Protein AF-J8HH24-F1 (afdb_monomer)

Organism: NCBI:txid1053226

InterPro domains:
  IPR037883 Knr4/Smi1-like domain superfamily [G3DSA:3.40.1580.10] (3-51)
  IPR037883 Knr4/Smi1-like domain superfamily [SSF160631] (8-49)

Foldseek 3Di:
DPPKDWPPFDPDFDDPVNQVVVCVVVVHHDDPVVNVCCRVRPVTDIPPNDD

Nearest PDB structures (foldseek):
  3d5p-assembly1_B  TM=7.378E-01  e=3.726E-01  Bacteroides fragilis NCTC 9343

Secondary structure (DSSP, 8-state):
----EEES--SSPPPHHHHHHHHHHHT----HHHHHHHHHHTT-EEES---

Mean predicted aligned error: 6.12 Å

Structure (mmCIF, N/CA/C/O backbone):
data_AF-J8HH24-F1
#
_entry.id   AF-J8HH24-F1
#
loop_
_atom_site.group_PDB
_atom_site.id
_atom_site.type_symbol
_atom_site.label_atom_id
_atom_site.label_alt_id
_atom_site.label_comp_id
_atom_site.label_asym_id
_atom_site.label_entity_id
_atom_site.label_seq_id
_atom_site.pdbx_PDB_ins_code
_atom_site.Cartn_x
_atom_site.Cartn_y
_atom_site.Cartn_z
_atom_site.occupancy
_atom_site.B_iso_or_equiv
_atom_site.auth_seq_id
_atom_site.auth_comp_id
_atom_site.auth_asym_id
_atom_site.auth_atom_id
_atom_site.pdbx_PDB_model_num
ATOM 1 N N . MET A 1 1 ? 20.603 -10.664 -13.434 1.00 49.44 1 MET A N 1
ATOM 2 C CA . MET A 1 1 ? 19.386 -10.048 -12.873 1.00 49.44 1 MET A CA 1
ATOM 3 C C . MET A 1 1 ? 19.005 -8.928 -13.814 1.00 49.44 1 MET A C 1
ATOM 5 O O . MET A 1 1 ? 19.840 -8.065 -14.057 1.00 49.44 1 MET A O 1
ATOM 9 N N . SER A 1 2 ? 17.840 -9.014 -14.448 1.00 61.00 2 SER A N 1
ATOM 10 C CA . SER A 1 2 ? 17.296 -7.925 -15.261 1.00 61.00 2 SER A CA 1
ATOM 11 C C . SER A 1 2 ? 17.118 -6.690 -14.373 1.00 61.00 2 SER A C 1
ATOM 13 O O . SER A 1 2 ? 16.638 -6.801 -13.248 1.00 61.00 2 SER A O 1
ATOM 15 N N . HIS A 1 3 ? 17.548 -5.518 -14.844 1.00 72.94 3 HIS A N 1
ATOM 16 C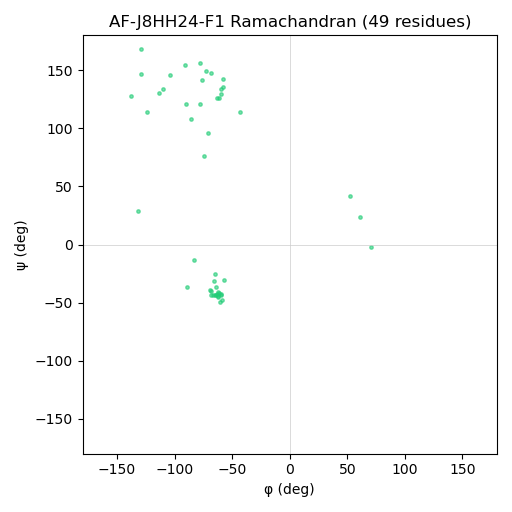 CA . HIS A 1 3 ? 17.257 -4.257 -14.166 1.00 72.94 3 HIS A CA 1
ATOM 17 C C . HIS A 1 3 ? 15.768 -3.947 -14.347 1.00 72.94 3 HIS A C 1
ATOM 19 O O . HIS A 1 3 ? 15.374 -3.425 -15.387 1.00 72.94 3 HIS A O 1
ATOM 25 N N . ILE A 1 4 ? 14.946 -4.316 -13.362 1.00 77.94 4 ILE A N 1
ATOM 26 C CA . ILE A 1 4 ? 13.524 -3.962 -13.336 1.00 77.94 4 ILE A CA 1
ATOM 27 C C . ILE A 1 4 ? 13.419 -2.504 -12.891 1.00 77.94 4 ILE A C 1
ATOM 29 O O . ILE A 1 4 ? 13.884 -2.143 -11.811 1.00 77.94 4 ILE A O 1
ATOM 33 N N . THR A 1 5 ? 12.832 -1.668 -13.744 1.00 81.94 5 THR A N 1
ATOM 34 C CA . THR A 1 5 ? 12.516 -0.270 -13.430 1.00 81.94 5 THR A CA 1
ATOM 35 C C . THR A 1 5 ? 11.008 -0.123 -13.321 1.00 81.94 5 THR A C 1
ATOM 37 O O . THR A 1 5 ? 10.288 -0.613 -14.187 1.00 81.94 5 THR A O 1
ATOM 40 N N . TRP A 1 6 ? 10.528 0.555 -12.283 1.00 79.81 6 TRP A N 1
ATOM 41 C CA . TRP A 1 6 ? 9.109 0.854 -12.124 1.00 79.81 6 TRP A CA 1
ATOM 42 C C . TRP A 1 6 ? 8.777 2.193 -12.782 1.00 79.81 6 TRP A C 1
ATOM 44 O O . TRP A 1 6 ? 9.363 3.223 -12.445 1.00 79.81 6 TRP A O 1
ATOM 54 N N . ILE A 1 7 ? 7.861 2.171 -13.748 1.00 81.75 7 ILE A N 1
ATOM 55 C CA . ILE A 1 7 ? 7.430 3.343 -14.521 1.00 81.75 7 ILE A CA 1
ATOM 56 C C . ILE A 1 7 ? 6.055 3.790 -14.016 1.00 81.75 7 ILE A C 1
ATOM 58 O O . ILE A 1 7 ? 5.240 2.949 -13.651 1.00 81.75 7 ILE A O 1
ATOM 62 N N . ASN A 1 8 ? 5.789 5.102 -14.019 1.0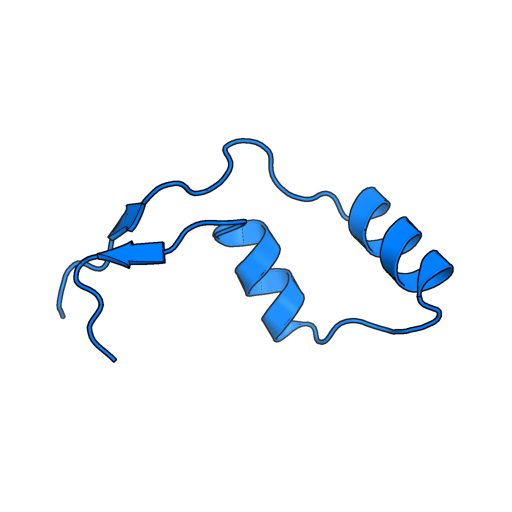0 80.94 8 ASN A N 1
ATOM 63 C CA . ASN A 1 8 ? 4.527 5.717 -13.575 1.00 80.94 8 ASN A CA 1
ATOM 64 C C . ASN A 1 8 ? 4.162 5.466 -12.102 1.00 80.94 8 ASN A C 1
ATOM 66 O O . ASN A 1 8 ? 2.995 5.580 -11.737 1.00 80.94 8 ASN A O 1
ATOM 70 N N . VAL A 1 9 ? 5.153 5.179 -11.252 1.00 82.88 9 VAL A N 1
ATOM 71 C CA . VAL A 1 9 ? 4.955 5.204 -9.799 1.00 82.88 9 VAL A CA 1
ATOM 72 C C . VAL A 1 9 ? 4.518 6.607 -9.397 1.00 82.88 9 VAL A C 1
ATOM 74 O O . VAL A 1 9 ? 5.141 7.602 -9.779 1.00 82.88 9 VAL A O 1
ATOM 77 N N . ASN A 1 10 ? 3.440 6.684 -8.632 1.00 82.06 10 ASN A N 1
ATOM 78 C CA . ASN A 1 10 ? 2.940 7.929 -8.091 1.00 82.06 10 ASN A CA 1
ATOM 79 C C . ASN A 1 10 ? 3.998 8.553 -7.170 1.00 82.06 10 ASN A C 1
ATOM 81 O O . ASN A 1 10 ? 4.475 7.930 -6.223 1.00 82.06 10 ASN A O 1
ATOM 85 N N . GLU A 1 11 ? 4.360 9.810 -7.421 1.00 75.00 11 GLU A N 1
ATOM 86 C CA . GLU A 1 11 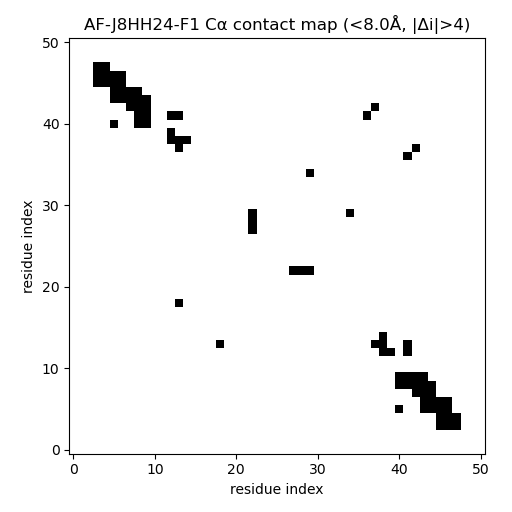? 5.343 10.521 -6.592 1.00 75.00 11 GLU A CA 1
ATOM 87 C C . GLU A 1 11 ? 4.834 10.730 -5.159 1.00 75.00 11 GLU A C 1
ATOM 89 O O . GLU A 1 11 ? 5.615 10.868 -4.212 1.00 75.00 11 GLU A O 1
ATOM 94 N N . LYS A 1 12 ? 3.507 10.758 -4.986 1.00 81.19 12 LYS A N 1
ATOM 95 C CA . LYS A 1 12 ? 2.872 10.856 -3.676 1.00 81.19 12 LYS A CA 1
ATOM 96 C C . LYS A 1 12 ? 2.721 9.466 -3.085 1.00 81.19 12 LYS A C 1
ATOM 98 O O . LYS A 1 12 ? 1.844 8.710 -3.487 1.00 81.19 12 LYS A O 1
ATOM 103 N N . ARG A 1 13 ? 3.532 9.182 -2.068 1.00 81.94 13 ARG A N 1
ATOM 104 C CA . ARG A 1 13 ? 3.374 7.976 -1.255 1.00 81.94 13 ARG A CA 1
ATOM 105 C C . ARG A 1 13 ? 1.988 7.928 -0.621 1.00 81.94 13 ARG A C 1
ATOM 107 O O . ARG A 1 13 ? 1.538 8.917 -0.035 1.00 81.94 13 ARG A O 1
ATOM 114 N N . VAL A 1 14 ? 1.373 6.753 -0.685 1.00 86.25 14 VAL A N 1
ATOM 115 C CA . VAL A 1 14 ? 0.167 6.438 0.078 1.00 86.25 14 VAL A CA 1
ATOM 116 C C . VAL A 1 14 ? 0.506 6.494 1.565 1.00 86.25 14 VAL A C 1
ATOM 118 O O . VAL A 1 14 ? 1.458 5.858 2.021 1.00 86.25 14 VAL A O 1
ATOM 121 N N . THR A 1 15 ? -0.249 7.282 2.327 1.00 88.38 15 THR A N 1
ATOM 122 C CA . THR A 1 15 ? -0.010 7.445 3.766 1.00 88.38 15 THR A CA 1
ATOM 123 C C . THR A 1 15 ? -0.801 6.433 4.587 1.00 88.38 15 THR A C 1
ATOM 125 O O . THR A 1 15 ? -1.881 5.987 4.195 1.00 88.38 15 THR A O 1
ATOM 128 N N . ASP A 1 16 ? -0.308 6.126 5.787 1.00 88.44 16 ASP A N 1
ATOM 129 C CA . ASP A 1 16 ? -1.005 5.243 6.730 1.00 88.44 16 ASP A CA 1
ATOM 130 C C . ASP A 1 16 ? -2.412 5.746 7.079 1.00 88.44 16 ASP A C 1
ATOM 132 O O . ASP A 1 16 ? -3.314 4.951 7.335 1.00 88.44 16 ASP A O 1
ATOM 136 N N . ASP A 1 17 ? -2.626 7.064 7.078 1.00 92.44 17 ASP A N 1
ATOM 137 C CA . ASP A 1 17 ? -3.940 7.654 7.334 1.00 92.44 17 ASP A CA 1
ATOM 138 C C . ASP A 1 17 ? -4.921 7.381 6.191 1.00 92.44 17 ASP A C 1
ATOM 140 O O . ASP A 1 17 ? -6.086 7.076 6.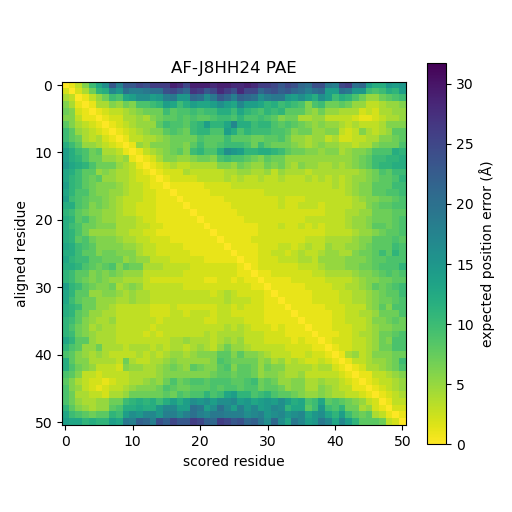450 1.00 92.44 17 ASP A O 1
ATOM 144 N N . GLN A 1 18 ? -4.458 7.425 4.936 1.00 91.31 18 GLN A N 1
ATOM 145 C CA . GLN A 1 18 ? -5.278 7.043 3.783 1.00 91.31 18 GLN A CA 1
ATOM 146 C C . GLN A 1 18 ? -5.637 5.558 3.840 1.00 91.31 18 GLN A C 1
ATOM 148 O O . GLN A 1 18 ? -6.800 5.209 3.643 1.00 91.31 18 GLN A O 1
ATOM 153 N N . ILE A 1 19 ? -4.671 4.699 4.184 1.00 91.88 19 ILE A N 1
ATOM 154 C CA . ILE A 1 19 ? -4.895 3.255 4.351 1.00 91.88 19 ILE A CA 1
ATOM 155 C C . ILE A 1 19 ? -5.932 3.005 5.449 1.00 91.88 19 ILE A C 1
ATOM 157 O O . ILE A 1 19 ? -6.917 2.313 5.209 1.00 91.88 19 ILE A O 1
ATOM 161 N N . LYS A 1 20 ? -5.778 3.625 6.627 1.00 93.56 20 LYS A N 1
ATOM 162 C CA . LYS A 1 20 ? -6.730 3.485 7.743 1.00 93.56 20 LYS A CA 1
ATOM 163 C C . LYS A 1 20 ? -8.137 3.945 7.371 1.00 93.56 20 LYS A C 1
ATOM 165 O O . LYS A 1 20 ? -9.097 3.257 7.713 1.00 93.56 20 LYS A O 1
ATOM 170 N N . GLN A 1 21 ? -8.269 5.078 6.677 1.00 95.62 21 GLN A N 1
ATOM 171 C CA . GLN A 1 21 ? -9.571 5.560 6.203 1.00 95.62 21 GLN A CA 1
ATOM 172 C C .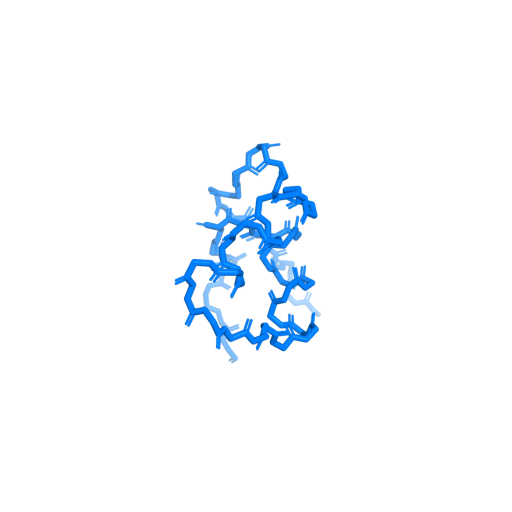 GLN A 1 21 ? -10.215 4.561 5.236 1.00 95.62 21 GLN A C 1
ATOM 174 O O . GLN A 1 21 ? -11.410 4.287 5.350 1.00 95.62 21 GLN A O 1
ATOM 179 N N . LEU A 1 22 ? -9.428 3.982 4.323 1.00 94.56 22 LEU A N 1
ATOM 180 C CA . LEU A 1 22 ? -9.919 2.999 3.359 1.00 94.56 22 LEU A CA 1
ATOM 181 C C . LEU A 1 22 ? -10.323 1.681 4.034 1.00 94.56 22 LEU A C 1
ATOM 183 O O . LEU A 1 22 ? -11.388 1.147 3.740 1.00 94.56 22 LEU A O 1
ATOM 187 N N . GLU A 1 23 ? -9.512 1.182 4.968 1.00 95.88 23 GLU A N 1
ATOM 188 C CA . GLU A 1 23 ? -9.815 -0.012 5.766 1.00 95.88 2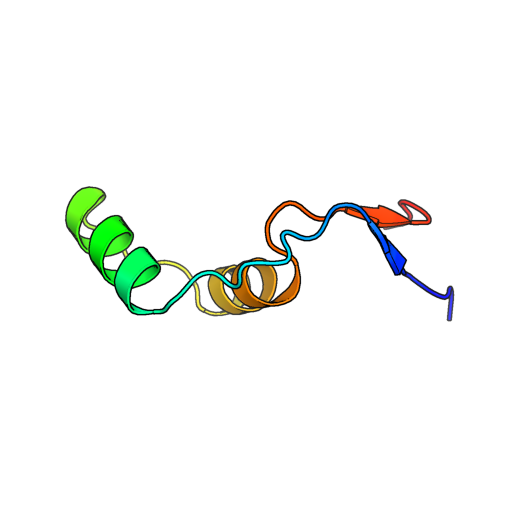3 GLU A CA 1
ATOM 189 C C . GLU A 1 23 ? -11.105 0.153 6.573 1.00 95.88 23 GLU A C 1
ATOM 191 O O . GLU A 1 23 ? -11.929 -0.758 6.617 1.00 95.88 23 GLU A O 1
ATOM 196 N N . GLN A 1 24 ? -11.310 1.325 7.181 1.00 96.69 24 GLN A N 1
ATOM 197 C CA . GLN A 1 24 ? -12.543 1.647 7.901 1.00 96.69 24 GLN A CA 1
ATOM 198 C C . GLN A 1 24 ? -13.747 1.738 6.962 1.00 96.69 24 GLN A C 1
ATOM 200 O O . GLN A 1 24 ? -14.809 1.210 7.282 1.00 96.69 24 GLN A O 1
ATOM 205 N N . TYR A 1 25 ? -13.584 2.386 5.806 1.00 97.31 25 TYR A N 1
ATOM 206 C CA . TYR A 1 25 ? -14.644 2.536 4.810 1.00 97.31 25 TYR A CA 1
ATOM 207 C C . TYR A 1 25 ? -15.089 1.188 4.229 1.00 97.31 25 TYR A C 1
ATOM 209 O O . TYR A 1 25 ? -16.283 0.927 4.099 1.00 97.31 25 TYR A O 1
ATOM 217 N N . LEU A 1 26 ? -14.127 0.322 3.909 1.00 95.31 26 LEU A N 1
ATOM 218 C CA . LEU A 1 26 ? -14.368 -1.008 3.350 1.00 95.31 26 LEU A CA 1
ATOM 219 C C . LEU A 1 26 ? -14.675 -2.058 4.427 1.00 95.31 26 LEU A C 1
ATOM 221 O O . LEU A 1 26 ? -15.137 -3.148 4.097 1.00 95.31 26 LEU A O 1
ATOM 225 N N . ASN A 1 27 ? -14.429 -1.737 5.701 1.00 96.25 27 ASN A N 1
ATOM 226 C CA . ASN A 1 27 ? -14.500 -2.650 6.840 1.00 96.25 27 ASN A CA 1
ATOM 227 C C . ASN A 1 27 ? -13.670 -3.934 6.628 1.00 96.25 27 ASN A C 1
ATOM 229 O O . ASN A 1 27 ? -14.107 -5.042 6.946 1.00 96.25 27 ASN A O 1
ATOM 233 N N . ILE A 1 28 ? -12.468 -3.775 6.068 1.00 95.06 28 ILE A N 1
ATOM 234 C CA . ILE A 1 28 ? -11.493 -4.850 5.834 1.00 95.06 28 ILE A CA 1
ATOM 235 C C . ILE A 1 28 ? -10.121 -4.458 6.381 1.00 95.06 28 ILE A C 1
ATOM 237 O O . ILE A 1 28 ? -9.870 -3.299 6.705 1.00 95.06 28 ILE A O 1
ATOM 241 N N . LYS A 1 29 ? -9.218 -5.436 6.443 1.00 94.38 29 LYS A N 1
ATOM 242 C CA . LYS A 1 29 ? -7.789 -5.212 6.657 1.00 94.38 29 LYS A CA 1
ATOM 243 C C . LYS A 1 29 ? -7.018 -5.608 5.414 1.00 94.38 29 LYS A C 1
ATOM 245 O O . LYS A 1 29 ? -7.245 -6.701 4.890 1.00 94.38 29 LYS A O 1
A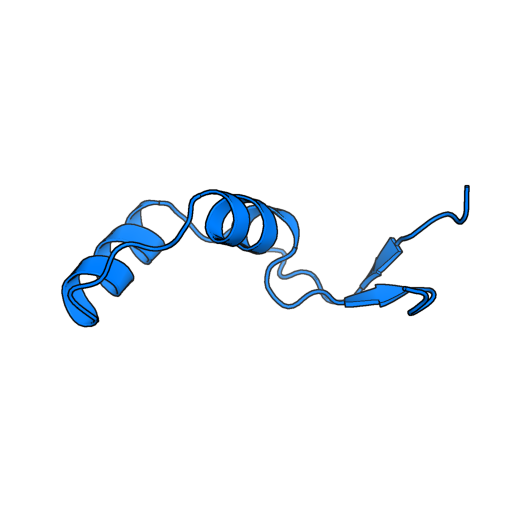TOM 250 N N . PHE A 1 30 ? -6.137 -4.730 4.948 1.00 93.00 30 PHE A N 1
ATOM 251 C CA . PHE A 1 30 ? -5.274 -5.066 3.825 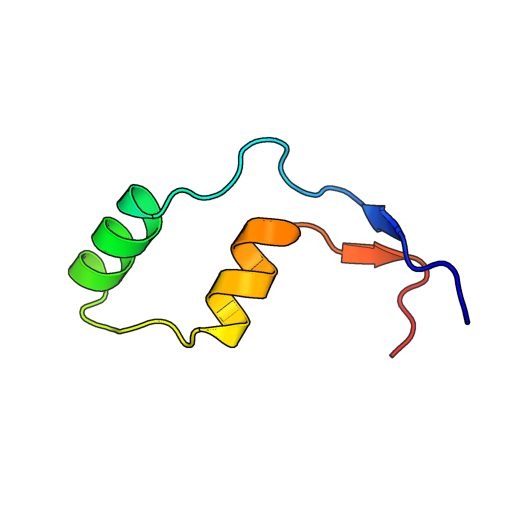1.00 93.00 30 PHE A CA 1
ATOM 252 C C . PHE A 1 30 ? -4.141 -5.987 4.292 1.00 93.00 30 PHE A C 1
ATOM 254 O O . PHE A 1 30 ? -3.616 -5.810 5.394 1.00 93.00 30 PHE A O 1
ATOM 261 N N . PRO A 1 31 ? -3.758 -6.978 3.476 1.00 94.19 31 PRO A N 1
ATOM 262 C CA . PRO A 1 31 ? -2.543 -7.748 3.698 1.00 94.19 31 PRO A CA 1
ATOM 263 C C . PRO A 1 31 ? -1.297 -6.848 3.745 1.00 94.19 31 PRO A C 1
ATOM 265 O O . PRO A 1 31 ? -1.201 -5.875 2.997 1.00 94.19 31 PRO A O 1
ATOM 268 N N . ASN A 1 32 ? -0.335 -7.169 4.614 1.00 90.88 32 ASN A N 1
ATOM 269 C CA . ASN A 1 32 ? 0.875 -6.354 4.777 1.00 90.88 32 ASN A CA 1
ATOM 270 C C . ASN A 1 32 ? 1.739 -6.323 3.507 1.00 90.88 32 ASN A C 1
ATOM 272 O O . ASN A 1 32 ? 2.290 -5.281 3.176 1.00 90.88 32 ASN A O 1
ATOM 276 N N . ASP A 1 33 ? 1.815 -7.438 2.780 1.00 90.06 33 ASP A N 1
ATOM 277 C CA . ASP A 1 33 ? 2.529 -7.551 1.502 1.00 90.06 33 ASP A CA 1
ATOM 278 C C . ASP A 1 33 ? 1.935 -6.625 0.430 1.00 90.06 33 ASP A C 1
ATOM 280 O O . ASP A 1 33 ? 2.663 -5.941 -0.286 1.00 90.06 33 ASP A O 1
ATOM 284 N N . PHE A 1 34 ? 0.605 -6.525 0.368 1.00 89.38 34 PHE A N 1
ATOM 285 C CA . PHE A 1 34 ? -0.072 -5.566 -0.502 1.00 89.38 34 PHE A CA 1
ATOM 286 C C . PHE A 1 34 ? 0.266 -4.118 -0.128 1.00 89.38 34 PHE A C 1
ATOM 288 O O . PHE A 1 34 ? 0.546 -3.307 -1.012 1.00 89.38 34 PHE A O 1
ATOM 295 N N . LEU A 1 35 ? 0.251 -3.788 1.168 1.00 90.31 35 LEU A N 1
ATOM 296 C CA . LEU A 1 35 ? 0.566 -2.437 1.639 1.00 90.31 35 LEU A CA 1
ATOM 297 C C . LEU A 1 35 ? 2.010 -2.043 1.318 1.00 90.31 35 LEU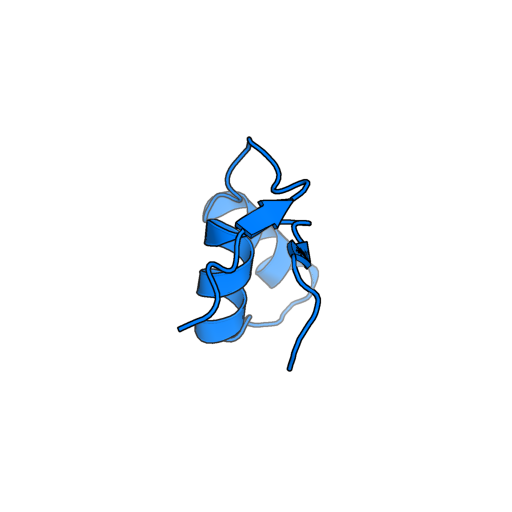 A C 1
ATOM 299 O O . LEU A 1 35 ? 2.220 -0.932 0.839 1.00 90.31 35 LEU A O 1
ATOM 303 N N . GLU A 1 36 ? 2.974 -2.946 1.508 1.00 88.00 36 GLU A N 1
ATOM 304 C CA . GLU A 1 36 ? 4.377 -2.713 1.140 1.00 88.00 36 GLU A CA 1
ATOM 305 C C . GLU A 1 36 ? 4.514 -2.404 -0.358 1.00 88.00 36 GLU A C 1
ATOM 307 O O . GLU A 1 36 ? 5.105 -1.388 -0.730 1.00 88.00 36 GLU A O 1
ATOM 312 N N . CYS A 1 37 ? 3.885 -3.209 -1.223 1.00 85.75 37 CYS A N 1
ATOM 313 C CA . CYS A 1 37 ? 3.923 -2.979 -2.668 1.00 85.75 37 CYS A CA 1
ATOM 314 C C . CYS A 1 37 ? 3.277 -1.650 -3.076 1.00 85.75 37 CYS A C 1
ATOM 316 O O . CYS A 1 37 ? 3.839 -0.920 -3.891 1.00 85.75 37 CYS A O 1
ATOM 318 N N . VAL A 1 38 ? 2.106 -1.322 -2.525 1.00 87.69 38 VAL A N 1
ATOM 319 C CA . VAL A 1 38 ? 1.405 -0.073 -2.856 1.00 87.69 38 VAL A CA 1
ATOM 320 C C . VAL A 1 38 ? 2.170 1.139 -2.333 1.00 87.69 38 VAL A C 1
ATOM 322 O O . VAL A 1 38 ? 2.271 2.139 -3.033 1.00 87.69 38 VAL A O 1
ATOM 325 N N . GLN A 1 39 ? 2.754 1.077 -1.137 1.00 86.00 39 GLN A N 1
ATOM 326 C CA . GLN A 1 39 ? 3.527 2.198 -0.597 1.00 86.00 39 GLN A CA 1
ATOM 327 C C . GLN A 1 39 ? 4.803 2.484 -1.398 1.00 86.00 39 GLN A C 1
ATOM 329 O O . GLN A 1 39 ? 5.234 3.640 -1.464 1.00 86.00 39 GLN A O 1
ATOM 334 N N . GLU A 1 40 ? 5.407 1.455 -1.990 1.00 83.94 40 GLU A N 1
ATOM 335 C CA . GLU A 1 40 ? 6.652 1.579 -2.750 1.00 83.94 40 GLU A CA 1
ATOM 336 C C . GLU A 1 40 ? 6.420 1.887 -4.236 1.00 83.94 40 GLU A C 1
ATOM 338 O O . GLU A 1 40 ? 7.164 2.676 -4.823 1.00 83.94 40 GLU A O 1
ATOM 343 N N . TYR A 1 41 ? 5.368 1.318 -4.830 1.00 84.94 41 TYR A N 1
ATOM 344 C CA . TYR A 1 41 ? 5.143 1.316 -6.276 1.00 84.94 41 TYR A CA 1
ATOM 345 C C . TYR A 1 41 ? 3.722 1.731 -6.681 1.00 84.94 41 TYR A C 1
ATOM 347 O O . TYR A 1 41 ? 3.248 1.288 -7.724 1.00 84.94 41 TYR A O 1
ATOM 355 N N . ASP A 1 42 ? 3.033 2.564 -5.890 1.00 84.88 42 ASP A N 1
ATOM 356 C CA . ASP A 1 42 ? 1.648 3.002 -6.150 1.00 84.88 42 ASP A CA 1
ATOM 357 C C . ASP A 1 42 ? 1.408 3.366 -7.627 1.00 84.88 42 ASP A C 1
ATOM 359 O O . ASP A 1 42 ? 1.989 4.319 -8.149 1.00 84.88 42 ASP A O 1
ATOM 363 N N . GLY A 1 43 ? 0.566 2.590 -8.314 1.00 82.31 43 GLY A N 1
ATOM 364 C CA . GLY A 1 43 ? 0.211 2.795 -9.725 1.00 82.31 43 GLY A CA 1
ATOM 365 C C . GLY A 1 43 ? 1.314 2.497 -10.751 1.00 82.31 43 GLY A C 1
ATOM 366 O O . GLY A 1 43 ? 1.061 2.597 -11.955 1.00 82.31 43 GLY A O 1
ATOM 367 N N . GLY A 1 44 ? 2.512 2.119 -10.307 1.00 85.44 44 GLY A N 1
ATOM 368 C CA . GLY A 1 44 ? 3.627 1.786 -11.175 1.00 85.44 44 GLY A CA 1
ATOM 369 C C . GLY A 1 44 ? 3.515 0.394 -11.790 1.00 85.44 44 GLY A C 1
ATOM 370 O O . GLY A 1 44 ? 2.874 -0.504 -11.248 1.00 85.44 44 GLY A O 1
ATOM 371 N N . TYR A 1 45 ? 4.190 0.200 -12.920 1.00 83.12 45 TYR A N 1
ATOM 372 C CA . TYR A 1 45 ? 4.356 -1.112 -13.547 1.00 83.12 45 TYR A CA 1
ATOM 373 C C . TYR A 1 45 ? 5.834 -1.375 -13.870 1.00 83.12 45 TYR A C 1
ATOM 375 O O . TYR A 1 45 ? 6.578 -0.431 -14.172 1.00 83.12 45 TYR A O 1
ATOM 383 N N . PRO A 1 46 ? 6.293 -2.637 -13.792 1.00 84.44 46 PRO A N 1
ATOM 384 C CA . PRO A 1 46 ? 7.678 -2.984 -14.065 1.00 84.44 46 PRO A CA 1
ATOM 385 C C . PRO A 1 46 ? 7.993 -2.896 -15.563 1.00 84.44 46 PRO A C 1
ATOM 387 O O . PRO A 1 46 ? 7.153 -3.132 -16.429 1.00 84.44 46 PRO A O 1
ATOM 390 N N . THR A 1 47 ? 9.237 -2.566 -15.888 1.00 83.88 47 THR A N 1
ATOM 391 C CA . THR A 1 47 ? 9.792 -2.655 -17.240 1.00 83.88 47 THR A CA 1
ATOM 392 C C . THR A 1 47 ? 11.219 -3.220 -17.171 1.00 83.88 47 THR A C 1
ATOM 394 O O . THR A 1 47 ? 12.041 -2.675 -16.428 1.00 83.88 47 THR A O 1
ATOM 397 N N . PRO A 1 48 ? 11.544 -4.283 -17.936 1.00 79.81 48 PRO A N 1
ATOM 398 C CA . PRO A 1 48 ? 10.638 -5.018 -18.822 1.00 79.81 48 PRO A CA 1
ATOM 399 C C . PRO A 1 48 ? 9.571 -5.792 -18.026 1.00 79.81 48 PRO A C 1
ATOM 401 O O . PRO A 1 48 ? 9.826 -6.230 -16.908 1.00 79.81 48 PRO A O 1
ATOM 404 N N . ASP A 1 49 ? 8.377 -5.923 -18.604 1.00 72.75 49 ASP A N 1
ATOM 405 C CA . ASP A 1 49 ? 7.261 -6.687 -18.032 1.00 72.75 49 ASP A CA 1
ATOM 406 C C . ASP A 1 49 ? 7.537 -8.189 -18.196 1.00 72.75 49 ASP A C 1
ATOM 408 O O . ASP A 1 49 ? 7.092 -8.844 -19.140 1.00 72.75 49 ASP A O 1
ATOM 412 N N . THR A 1 50 ? 8.423 -8.700 -17.344 1.00 66.75 50 THR A N 1
ATOM 413 C CA . THR A 1 50 ? 8.870 -10.094 -17.349 1.00 66.75 50 THR A CA 1
ATOM 414 C C . THR A 1 50 ? 8.609 -10.703 -15.980 1.00 66.75 50 THR A C 1
ATOM 416 O O . THR A 1 50 ? 9.235 -10.280 -15.006 1.00 66.75 50 THR A O 1
ATOM 419 N N . PHE A 1 51 ? 7.697 -11.676 -15.936 1.00 59.34 51 PHE A N 1
ATOM 420 C CA . PHE A 1 51 ? 7.413 -12.545 -14.790 1.00 59.34 51 PHE A CA 1
ATOM 421 C C . PHE A 1 51 ? 8.374 -13.737 -14.736 1.00 59.34 51 PHE A C 1
ATOM 423 O O . PHE A 1 51 ? 8.694 -14.286 -15.819 1.00 59.34 51 PHE A O 1
#

pLDDT: mean 84.88, std 9.87, range [49.44, 97.31]

Radius of gyration: 13.15 Å; Cα contacts (8 Å, |Δi|>4): 41; chains: 1; bounding box: 34×23×27 Å

Solvent-accessible surface area (backbone atoms only — not comparable to full-atom values): 3205 Å² total; per-residue (Å²): 130,83,79,70,44,70,46,71,44,50,88,70,62,68,47,74,65,59,51,51,52,48,28,63,73,70,71,51,81,79,58,68,70,58,51,53,49,42,47,76,36,34,83,34,46,61,36,70,86,74,133

Sequence (51 aa):
MSHITWINVNEKRVTDDQIKQLEQYLNIKFPNDFLECVQEYDGGYPTPDTF